Protein AF-A0A518GCM3-F1 (afdb_monomer_lite)

Organism: NCBI:txid2527968

Radius of gyration: 26.64 Å; chains: 1; bounding box: 78×64×63 Å

Foldseek 3Di:
DVVVVVVVVVVVVVVVVVVVVVVVVVVVVVPPDPDPLWDWDDQLADIDTHDLVQLVVLLVPQPQADPVPLLCCCPPVVDPSSLVSQLVSLCRSVVHDDDDDHPDGHDHSVVSSVVVVVSVVSVVVVVVPPPPDPDPDPPPPPPPDDDDDDDDDDDDDDDDDDDDDDDDDD

Secondary structure (DSSP, 8-state):
-HHHHHHHHHHHHHHHHHHHHHHHHHHHHTT-S--SSPEEEE-SSSEEEE-HHHHHHHHHT-TT--TTTHHHHHHHS--HHHHHHHHHHHHHHHT-PBP-STTSS-B-HHHHHHHHHHHHHHHHHHHH------------------------------------------

pLDDT: mean 85.98, std 12.63, range [52.81, 98.62]

Sequence (170 aa):
MLILILLTSIGFLVSILLIVLAVRSLIARGRSHASRGLFRFHDGKKTREIDPIQVLISLEEHPKFRIDLDPRRALQDGDRESLANMADAVRTAFIVPKFSVPGRPGLTTYECVELLAVFMLYVDMQKKSTNPPPTSQPSTESTSTASDASTTPSMLDSGSSVSEALPSTP

Structure (mmCIF, N/CA/C/O backbone):
data_AF-A0A518GCM3-F1
#
_entry.id   AF-A0A518GCM3-F1
#
loop_
_atom_site.group_PDB
_atom_site.id
_atom_site.type_symbol
_atom_site.label_atom_id
_atom_site.label_alt_id
_atom_site.label_comp_id
_atom_site.label_asym_id
_atom_site.label_entity_id
_atom_site.label_seq_id
_atom_site.pdbx_PDB_ins_code
_atom_site.Cartn_x
_atom_site.Cartn_y
_atom_site.Cartn_z
_atom_site.occupancy
_atom_site.B_iso_or_equiv
_atom_site.auth_seq_id
_atom_site.auth_comp_id
_atom_site.auth_asym_id
_atom_site.auth_atom_id
_atom_site.pdbx_PDB_model_num
ATOM 1 N N . MET A 1 1 ? 35.671 27.716 2.286 1.00 83.12 1 MET A N 1
ATOM 2 C CA . MET A 1 1 ? 35.071 26.500 1.688 1.00 83.12 1 MET A CA 1
ATOM 3 C C . MET A 1 1 ? 34.228 25.708 2.692 1.00 83.12 1 MET A C 1
ATOM 5 O O . MET A 1 1 ? 33.076 25.439 2.390 1.00 83.12 1 MET A O 1
ATOM 9 N N . LEU A 1 2 ? 34.738 25.413 3.898 1.00 90.75 2 LEU A N 1
ATOM 10 C CA . LEU A 1 2 ? 34.021 24.633 4.926 1.00 90.75 2 LEU A CA 1
ATOM 11 C C . LEU A 1 2 ? 32.650 25.223 5.331 1.00 90.75 2 LEU A C 1
ATOM 13 O O . LEU A 1 2 ? 31.666 24.498 5.419 1.00 90.75 2 LEU A O 1
ATOM 17 N N . ILE A 1 3 ? 32.568 26.549 5.497 1.00 90.88 3 ILE A N 1
ATOM 18 C CA . ILE A 1 3 ? 31.328 27.256 5.876 1.00 90.88 3 ILE A CA 1
ATOM 19 C C . ILE A 1 3 ? 30.226 27.090 4.811 1.00 90.88 3 ILE A C 1
ATOM 21 O O . ILE A 1 3 ? 29.065 26.900 5.154 1.00 90.88 3 ILE A O 1
ATOM 25 N N . LEU A 1 4 ? 30.580 27.092 3.520 1.00 89.62 4 LEU A N 1
ATOM 26 C CA . LEU A 1 4 ? 29.613 26.938 2.426 1.00 89.62 4 LEU A CA 1
ATOM 27 C C . LEU A 1 4 ? 29.040 25.509 2.363 1.00 89.62 4 LEU A C 1
ATOM 29 O O . LEU A 1 4 ? 27.848 25.323 2.123 1.00 89.62 4 LEU A O 1
ATOM 33 N N . ILE A 1 5 ? 29.873 24.499 2.635 1.00 91.06 5 ILE A N 1
ATOM 34 C CA . ILE A 1 5 ? 29.450 23.089 2.700 1.00 91.06 5 ILE A CA 1
ATOM 35 C C . ILE A 1 5 ? 28.514 22.863 3.898 1.00 91.06 5 ILE A C 1
ATOM 37 O O . ILE A 1 5 ? 27.512 22.163 3.778 1.00 91.06 5 ILE A O 1
ATOM 41 N N . LEU A 1 6 ? 28.791 23.501 5.040 1.00 92.00 6 LEU A N 1
ATOM 42 C CA . LEU A 1 6 ? 27.935 23.408 6.224 1.00 92.00 6 LEU A CA 1
ATOM 43 C C . LEU A 1 6 ? 26.563 24.068 5.999 1.00 92.00 6 LEU A C 1
ATOM 45 O O . LEU A 1 6 ? 25.536 23.515 6.376 1.00 92.00 6 LEU A O 1
ATOM 49 N N . LEU A 1 7 ? 26.525 25.236 5.352 1.00 90.50 7 LEU A N 1
ATOM 50 C CA . LEU A 1 7 ? 25.265 25.935 5.073 1.00 90.50 7 LEU A CA 1
ATOM 51 C C . LEU A 1 7 ? 24.379 25.162 4.087 1.00 90.50 7 LEU A C 1
ATOM 53 O O . LEU A 1 7 ? 23.165 25.078 4.277 1.00 90.50 7 LEU A O 1
ATOM 57 N N . THR A 1 8 ? 24.981 24.564 3.057 1.00 91.06 8 THR A N 1
ATOM 58 C CA . THR A 1 8 ? 24.245 23.754 2.074 1.00 91.06 8 THR A CA 1
ATOM 59 C C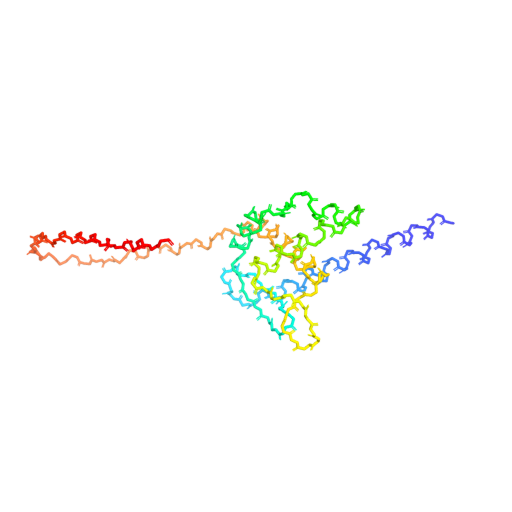 . THR A 1 8 ? 23.708 22.458 2.681 1.00 91.06 8 THR A C 1
ATOM 61 O O . THR A 1 8 ? 22.556 22.105 2.423 1.00 91.06 8 THR A O 1
ATOM 64 N N . SER A 1 9 ? 24.476 21.786 3.546 1.00 91.25 9 SER A N 1
ATOM 65 C CA . SER A 1 9 ? 24.007 20.571 4.224 1.00 91.25 9 SER A CA 1
ATOM 66 C C . SER A 1 9 ? 22.871 20.852 5.212 1.00 91.25 9 SER A C 1
ATOM 68 O O . SER A 1 9 ? 21.880 20.120 5.222 1.00 91.25 9 SER A O 1
ATOM 70 N N . ILE A 1 10 ? 22.949 21.946 5.980 1.00 92.69 10 ILE A N 1
ATOM 71 C CA . ILE A 1 10 ? 21.870 22.370 6.884 1.00 92.69 10 ILE A CA 1
ATOM 72 C C . ILE A 1 10 ? 20.600 22.685 6.088 1.00 92.69 10 ILE A C 1
ATOM 74 O O . ILE A 1 10 ? 19.527 22.197 6.439 1.00 92.69 10 ILE A O 1
ATOM 78 N N . GLY A 1 11 ? 20.709 23.444 4.992 1.00 90.56 11 GLY A N 1
ATOM 79 C CA . GLY A 1 11 ? 19.562 23.765 4.137 1.00 90.56 11 GLY A CA 1
ATOM 80 C C . GLY A 1 11 ? 18.877 22.517 3.569 1.00 90.56 11 GLY A C 1
ATOM 81 O O . GLY A 1 11 ? 17.649 22.424 3.571 1.00 90.56 11 GLY A O 1
ATOM 82 N N . PHE A 1 12 ? 19.663 21.521 3.155 1.00 89.62 12 PHE A N 1
ATOM 83 C CA . PHE A 1 12 ? 19.145 20.244 2.666 1.00 89.62 12 PHE A CA 1
ATOM 84 C C . PHE A 1 12 ? 18.409 19.453 3.758 1.00 89.62 12 PHE A C 1
ATOM 86 O O . PHE A 1 12 ? 17.292 18.988 3.532 1.00 89.62 12 PHE A O 1
ATOM 93 N N . LEU A 1 13 ? 18.982 19.356 4.962 1.00 87.69 13 LEU A N 1
ATOM 94 C CA . LEU A 1 13 ? 18.346 18.672 6.093 1.00 87.69 13 LEU A CA 1
ATOM 95 C C . LEU A 1 13 ? 17.044 19.355 6.527 1.00 87.69 13 LEU A C 1
ATOM 97 O O . LEU A 1 13 ? 16.048 18.674 6.772 1.00 87.69 13 LEU A O 1
ATOM 101 N N . VAL A 1 14 ? 17.026 20.690 6.579 1.00 89.75 14 VAL A N 1
ATOM 102 C CA . VAL A 1 14 ? 15.814 21.462 6.891 1.00 89.75 14 VAL A CA 1
ATOM 103 C C . VAL A 1 14 ? 14.747 21.244 5.819 1.00 89.75 14 VAL A C 1
ATOM 105 O O . VAL A 1 14 ? 13.588 21.025 6.160 1.00 89.75 14 VAL A O 1
ATOM 108 N N . SER A 1 15 ? 15.125 21.230 4.538 1.00 89.75 15 SER A N 1
ATOM 109 C CA . SER A 1 15 ? 14.200 20.944 3.435 1.00 89.75 15 SER A CA 1
ATOM 110 C C . SER A 1 15 ? 13.574 19.551 3.559 1.00 89.75 15 SER A C 1
ATOM 112 O O . SER A 1 15 ? 12.350 19.423 3.534 1.00 89.75 15 SER A O 1
ATOM 114 N N . ILE A 1 16 ? 14.385 18.514 3.803 1.00 86.62 16 ILE A N 1
ATOM 115 C CA . ILE A 1 16 ? 13.886 17.149 4.039 1.00 86.62 16 ILE A CA 1
ATOM 116 C C . ILE A 1 16 ? 12.930 17.121 5.234 1.00 86.62 16 ILE A C 1
ATOM 118 O O . ILE A 1 16 ? 11.850 16.536 5.146 1.00 86.62 16 ILE A O 1
ATOM 122 N N . LEU A 1 17 ? 13.295 17.769 6.343 1.00 85.69 17 LEU A N 1
ATOM 123 C CA . LEU A 1 17 ? 12.459 17.810 7.538 1.00 85.69 17 LEU A CA 1
ATOM 124 C C . LEU A 1 17 ? 11.107 18.478 7.253 1.00 85.69 17 LEU A C 1
ATOM 126 O O . LEU A 1 17 ? 10.070 17.947 7.649 1.00 85.69 17 LEU A O 1
ATOM 130 N N . LEU A 1 18 ? 11.099 19.603 6.534 1.00 87.38 18 LEU A N 1
ATOM 131 C CA . LEU A 1 18 ? 9.873 20.301 6.150 1.00 87.38 18 LEU A CA 1
ATOM 132 C C . LEU A 1 18 ? 8.998 19.456 5.222 1.00 87.38 18 LEU A C 1
ATOM 134 O O . LEU A 1 18 ? 7.787 19.421 5.423 1.00 87.38 18 LEU A O 1
ATOM 138 N N . ILE A 1 19 ? 9.587 18.726 4.270 1.00 86.88 19 ILE A N 1
ATOM 139 C CA . ILE A 1 19 ? 8.853 17.794 3.403 1.00 86.88 19 ILE A CA 1
ATOM 140 C C . ILE A 1 19 ? 8.202 16.690 4.246 1.00 86.88 19 ILE A C 1
ATOM 142 O O . ILE A 1 19 ? 7.005 16.442 4.118 1.00 86.88 19 ILE A O 1
ATOM 146 N N . VAL A 1 20 ? 8.945 16.075 5.173 1.00 83.31 20 VAL A N 1
ATOM 147 C CA . VAL A 1 20 ? 8.411 15.034 6.069 1.00 83.31 20 VAL A CA 1
ATOM 148 C C . VAL A 1 20 ? 7.284 15.579 6.951 1.00 83.31 20 VAL A C 1
ATOM 150 O O . VAL A 1 20 ? 6.261 14.915 7.130 1.00 83.31 20 VAL A O 1
ATOM 153 N N . LEU A 1 21 ? 7.436 16.791 7.492 1.00 78.88 21 LEU A N 1
ATOM 154 C CA . LEU A 1 21 ? 6.405 17.443 8.301 1.00 78.88 21 LEU A CA 1
ATOM 155 C C . LEU A 1 21 ? 5.174 17.823 7.474 1.00 78.88 21 LEU A C 1
ATOM 157 O O . LEU A 1 21 ? 4.056 17.645 7.952 1.00 78.88 21 LEU A O 1
ATOM 161 N N . ALA A 1 22 ? 5.353 18.293 6.239 1.00 79.44 22 ALA A N 1
ATOM 162 C CA . ALA A 1 22 ? 4.259 18.609 5.331 1.00 79.44 22 ALA A CA 1
ATOM 163 C C . ALA A 1 22 ? 3.463 17.350 4.973 1.00 79.44 22 ALA A C 1
ATOM 165 O O . ALA A 1 22 ? 2.241 17.357 5.101 1.00 79.44 22 ALA A O 1
ATOM 166 N N . VAL A 1 23 ? 4.143 16.248 4.640 1.00 79.94 23 VAL A N 1
ATOM 167 C CA . VAL A 1 23 ? 3.509 14.945 4.385 1.00 79.94 23 VAL A CA 1
ATOM 168 C C . VAL A 1 23 ? 2.753 14.465 5.627 1.00 79.94 23 VAL A C 1
ATOM 170 O O . VAL A 1 23 ? 1.579 14.111 5.535 1.00 79.94 23 VAL A O 1
ATOM 173 N N . ARG A 1 24 ? 3.365 14.538 6.817 1.00 77.25 24 ARG A N 1
ATOM 174 C CA . ARG A 1 24 ? 2.697 14.186 8.083 1.00 77.25 24 ARG A CA 1
ATOM 175 C C . ARG A 1 24 ? 1.479 15.057 8.376 1.00 77.25 24 ARG A C 1
ATOM 177 O O . ARG A 1 24 ? 0.456 14.532 8.802 1.00 77.25 24 ARG A O 1
ATOM 184 N N . SER A 1 25 ? 1.576 16.364 8.149 1.00 74.31 25 SER A N 1
ATOM 185 C CA . SER A 1 25 ? 0.481 17.317 8.345 1.00 74.31 25 SER A CA 1
ATOM 186 C C . SER A 1 25 ? -0.667 17.061 7.371 1.00 74.31 25 SER A C 1
ATOM 188 O O . SER A 1 25 ? -1.829 17.078 7.775 1.00 74.31 25 SER A O 1
ATOM 190 N N . LEU A 1 26 ? -0.359 16.742 6.110 1.00 74.88 26 LEU A N 1
ATOM 191 C CA . LEU A 1 26 ? -1.359 16.397 5.101 1.00 74.88 26 LEU A CA 1
ATOM 192 C C . LEU A 1 26 ? -2.107 15.112 5.482 1.00 74.88 26 LEU A C 1
ATOM 194 O O . LEU A 1 26 ? -3.335 15.075 5.444 1.00 74.88 26 LEU A O 1
ATOM 198 N N . ILE A 1 27 ? -1.370 14.092 5.936 1.00 69.19 27 ILE A N 1
ATOM 199 C CA . ILE A 1 27 ? -1.944 12.833 6.425 1.00 69.19 27 ILE A CA 1
ATOM 200 C C . ILE A 1 27 ? -2.793 13.074 7.685 1.00 69.19 27 ILE A C 1
ATOM 202 O O . ILE A 1 27 ? -3.896 12.540 7.804 1.00 69.19 27 ILE A O 1
ATOM 206 N N . ALA A 1 28 ? -2.314 13.897 8.623 1.00 66.44 28 ALA A N 1
ATOM 207 C CA . ALA A 1 28 ? -3.030 14.209 9.858 1.00 66.44 28 ALA A CA 1
ATOM 208 C C . ALA A 1 28 ? -4.312 15.017 9.605 1.00 66.44 28 ALA A C 1
ATOM 210 O O . ALA A 1 28 ? -5.336 14.745 10.229 1.00 66.44 28 ALA A O 1
ATOM 211 N N . ARG A 1 29 ? -4.296 15.964 8.657 1.00 64.19 29 ARG A N 1
ATOM 212 C CA . ARG A 1 29 ? -5.477 16.757 8.273 1.00 64.19 29 ARG A CA 1
ATOM 213 C C . ARG A 1 29 ? -6.601 15.911 7.673 1.00 64.19 29 ARG A C 1
ATOM 215 O O . ARG A 1 29 ? -7.759 16.292 7.796 1.00 64.19 29 ARG A O 1
ATOM 222 N N . GLY A 1 30 ? -6.293 14.745 7.106 1.00 59.91 30 GLY A N 1
ATOM 223 C CA . GLY A 1 30 ? -7.299 13.792 6.628 1.00 59.91 30 GLY A CA 1
ATOM 224 C C . GLY A 1 30 ? -8.069 13.045 7.730 1.00 59.91 30 GLY A C 1
ATOM 225 O O . GLY A 1 30 ? -9.038 12.355 7.417 1.00 59.91 30 GLY A O 1
ATOM 226 N N . ARG A 1 31 ? -7.670 13.166 9.009 1.00 60.44 31 ARG A N 1
ATOM 227 C CA . ARG A 1 31 ? -8.252 12.416 10.143 1.00 60.44 31 ARG A CA 1
ATOM 228 C C . ARG A 1 31 ? -9.467 13.082 10.809 1.00 60.44 31 ARG A C 1
ATOM 230 O O . ARG A 1 31 ? -9.943 12.571 11.816 1.00 60.44 31 ARG A O 1
ATOM 237 N N . SER A 1 32 ? -9.994 14.193 10.285 1.00 52.81 32 SER A N 1
ATOM 238 C CA . SER A 1 32 ? -11.059 14.967 10.958 1.00 52.81 32 SER A CA 1
ATOM 239 C C . SER A 1 32 ? -12.477 14.381 10.875 1.00 52.81 32 SER A C 1
ATOM 241 O O . SER A 1 32 ? -13.414 14.991 11.380 1.00 52.81 32 SER A O 1
ATOM 243 N N . HIS A 1 33 ? -12.659 13.187 10.312 1.00 53.91 33 HIS A N 1
ATOM 244 C CA . HIS A 1 33 ? -13.896 12.427 10.475 1.00 53.91 33 HIS A CA 1
ATOM 245 C C . HIS A 1 33 ? -13.603 11.189 11.313 1.00 53.91 33 HIS A C 1
ATOM 247 O O . HIS A 1 33 ? -12.661 10.462 10.997 1.00 53.91 33 HIS A O 1
ATOM 253 N N . ALA A 1 34 ? -14.422 10.962 12.346 1.00 58.25 34 ALA A N 1
ATOM 254 C CA . ALA A 1 34 ? -14.455 9.802 13.241 1.00 58.25 34 ALA A CA 1
ATOM 255 C C . ALA A 1 34 ? -14.699 8.477 12.482 1.00 58.25 34 ALA A C 1
ATOM 257 O O . ALA A 1 34 ? -15.700 7.789 12.661 1.00 58.25 34 ALA A O 1
ATOM 258 N N . SER A 1 35 ? -13.801 8.157 11.559 1.00 62.09 35 SER A N 1
ATOM 259 C CA . SER A 1 35 ? -13.784 6.936 10.774 1.00 62.09 35 SER A CA 1
ATOM 260 C C . SER A 1 35 ? -13.212 5.827 11.646 1.00 62.09 35 SER A C 1
ATOM 262 O O . SER A 1 35 ? -12.315 6.052 12.458 1.00 62.09 35 SER A O 1
ATOM 264 N N . ARG A 1 36 ? -13.776 4.627 11.503 1.00 80.12 36 ARG A N 1
ATOM 265 C CA . ARG A 1 36 ? -13.548 3.431 12.329 1.00 80.12 36 ARG A CA 1
ATOM 266 C C . ARG A 1 36 ? -12.148 2.814 12.149 1.00 80.12 36 ARG A C 1
ATOM 268 O O . ARG A 1 36 ? -12.024 1.607 12.021 1.00 80.12 36 ARG A O 1
ATOM 275 N N . GLY A 1 37 ? -11.100 3.634 12.060 1.00 86.31 37 GLY A N 1
ATOM 276 C CA . GLY A 1 37 ? -9.752 3.179 11.717 1.00 86.31 37 GLY A CA 1
ATOM 277 C C . GLY A 1 37 ? -9.637 2.659 10.282 1.00 86.31 37 GLY A C 1
ATOM 278 O O . GLY A 1 37 ? -8.743 1.876 9.993 1.00 86.31 37 GLY A O 1
ATOM 279 N N . LEU A 1 38 ? -10.525 3.077 9.375 1.00 92.12 38 LEU A N 1
ATOM 280 C CA . LEU A 1 38 ? -10.468 2.658 7.975 1.00 92.12 38 LEU A CA 1
ATOM 281 C C . LEU A 1 38 ? -9.327 3.370 7.241 1.00 92.12 38 LEU A C 1
ATOM 283 O O . LEU A 1 38 ? -9.044 4.550 7.479 1.00 92.12 38 LEU A O 1
ATOM 287 N N . PHE A 1 39 ? -8.673 2.654 6.333 1.00 93.81 39 PHE A N 1
ATOM 288 C CA . PHE A 1 39 ? -7.654 3.216 5.461 1.00 93.81 39 PHE A CA 1
ATOM 289 C C . PHE A 1 39 ? -8.307 3.828 4.221 1.00 93.81 39 PHE A C 1
ATOM 291 O O . PHE A 1 39 ? -9.078 3.167 3.527 1.00 93.81 39 PHE A O 1
ATOM 298 N N . ARG A 1 40 ? -7.998 5.097 3.939 1.00 93.69 40 ARG A N 1
ATOM 299 C CA . ARG A 1 40 ? -8.527 5.848 2.794 1.00 93.69 40 ARG A CA 1
ATOM 300 C C . ARG A 1 40 ? -7.510 5.895 1.664 1.00 93.69 40 ARG A C 1
ATOM 302 O O . ARG A 1 40 ? -6.356 6.237 1.902 1.00 93.69 40 ARG A O 1
ATOM 309 N N . PHE A 1 41 ? -7.953 5.640 0.439 1.00 94.81 41 PHE A N 1
ATOM 310 C CA . PHE A 1 41 ? -7.111 5.713 -0.756 1.00 94.81 41 PHE A CA 1
ATOM 311 C C . PHE A 1 41 ? -7.914 6.141 -1.987 1.00 94.81 41 PHE A C 1
ATOM 313 O O . PHE A 1 41 ? -9.142 6.088 -1.974 1.00 94.81 41 PHE A O 1
ATOM 320 N N . HIS A 1 42 ? -7.238 6.571 -3.051 1.00 95.19 42 HIS A N 1
ATOM 321 C CA . HIS A 1 42 ? -7.869 6.929 -4.323 1.00 95.19 42 HIS A CA 1
ATOM 322 C C . HIS A 1 42 ? -7.674 5.796 -5.339 1.00 95.19 42 HIS A C 1
ATOM 324 O O . HIS A 1 42 ? -6.549 5.368 -5.569 1.00 95.19 42 HIS A O 1
ATOM 330 N N . ASP A 1 43 ? -8.749 5.306 -5.960 1.00 94.88 43 ASP A N 1
ATOM 331 C CA . ASP A 1 43 ? -8.709 4.164 -6.899 1.00 94.88 43 ASP A CA 1
ATOM 332 C C . ASP A 1 43 ? -8.484 4.564 -8.374 1.00 94.88 43 ASP A C 1
ATOM 334 O O . ASP A 1 43 ? -8.728 3.779 -9.295 1.00 94.88 43 ASP A O 1
ATOM 338 N N . GLY A 1 44 ? -8.077 5.816 -8.596 1.00 91.62 44 GLY A N 1
ATOM 339 C CA . GLY A 1 44 ? -7.971 6.456 -9.910 1.00 91.62 44 GLY A CA 1
ATOM 340 C C . GLY A 1 44 ? -9.236 7.211 -10.338 1.00 91.62 44 GLY A C 1
ATOM 341 O O . GLY A 1 44 ? -9.164 8.063 -11.219 1.00 91.62 44 GLY A O 1
ATOM 342 N N . LYS A 1 45 ? -10.386 6.978 -9.687 1.00 93.12 45 LYS A N 1
ATOM 343 C CA . LYS A 1 45 ? -11.651 7.674 -9.983 1.00 93.12 45 LYS A CA 1
ATOM 344 C C . LYS A 1 45 ? -12.285 8.343 -8.765 1.00 93.12 45 LYS A C 1
ATOM 346 O O . LYS A 1 45 ? -12.879 9.411 -8.902 1.00 93.12 45 LYS A O 1
ATOM 351 N N . LYS A 1 46 ? -12.240 7.696 -7.603 1.00 94.12 46 LYS A N 1
ATOM 352 C CA . LYS A 1 46 ? -12.830 8.194 -6.358 1.00 94.12 46 LYS A CA 1
ATOM 353 C C . LYS A 1 46 ? -12.022 7.750 -5.146 1.00 94.12 46 LYS A C 1
ATOM 355 O O . LYS A 1 46 ? -11.267 6.780 -5.185 1.00 94.12 46 LYS A O 1
ATOM 360 N N . THR A 1 47 ? -12.257 8.426 -4.029 1.00 94.19 47 THR A N 1
ATOM 361 C CA . THR A 1 47 ? -11.766 7.978 -2.726 1.00 94.19 47 THR A CA 1
ATOM 362 C C . THR A 1 47 ? -12.579 6.775 -2.242 1.00 94.19 47 THR A C 1
ATOM 364 O O . THR A 1 47 ? -13.811 6.782 -2.290 1.00 94.19 47 THR A O 1
ATOM 367 N N . ARG A 1 48 ? -11.885 5.741 -1.773 1.00 94.75 48 ARG A N 1
ATOM 368 C CA . ARG A 1 48 ? -12.430 4.534 -1.150 1.00 94.75 48 ARG A CA 1
ATOM 369 C C . ARG A 1 48 ? -11.867 4.378 0.256 1.00 94.75 48 ARG A C 1
ATOM 371 O O . ARG A 1 48 ? -10.822 4.938 0.582 1.00 94.75 48 ARG A O 1
ATOM 378 N N . GLU A 1 49 ? -12.574 3.606 1.069 1.00 95.44 49 GLU A N 1
ATOM 379 C CA . GLU A 1 49 ? -12.141 3.205 2.404 1.00 95.44 49 GLU A CA 1
ATOM 380 C C . GLU A 1 49 ? -12.097 1.678 2.469 1.00 95.44 49 GLU A C 1
ATOM 382 O O . GLU A 1 49 ? -12.937 1.017 1.853 1.00 95.44 49 GLU A O 1
ATOM 387 N N . ILE A 1 50 ? -11.123 1.122 3.184 1.00 96.31 50 ILE A N 1
ATOM 388 C CA . ILE A 1 50 ? -10.969 -0.323 3.370 1.00 96.31 50 ILE A CA 1
ATOM 389 C C . ILE A 1 50 ? -10.466 -0.632 4.780 1.00 96.31 50 ILE A C 1
ATOM 391 O O . ILE A 1 50 ? -9.798 0.199 5.403 1.00 96.31 50 ILE A O 1
ATOM 395 N N . ASP A 1 51 ? -10.807 -1.814 5.290 1.00 96.06 51 ASP A N 1
ATOM 396 C CA . ASP A 1 51 ? -10.264 -2.314 6.549 1.00 96.06 51 ASP A CA 1
ATOM 397 C C . ASP A 1 51 ? -8.769 -2.648 6.369 1.00 96.06 51 ASP A C 1
ATOM 399 O O . ASP A 1 51 ? -8.431 -3.518 5.558 1.00 96.06 51 ASP A O 1
ATOM 403 N N . PRO A 1 52 ? -7.855 -1.977 7.094 1.00 96.00 52 PRO A N 1
ATOM 404 C CA . PRO A 1 52 ? -6.427 -2.242 6.972 1.00 96.00 52 PRO A CA 1
ATOM 405 C C . PRO A 1 52 ? -6.035 -3.668 7.385 1.00 96.00 52 PRO A C 1
ATOM 407 O O . PRO A 1 52 ? -5.064 -4.199 6.853 1.00 96.00 52 PRO A O 1
ATOM 410 N N . ILE A 1 53 ? -6.768 -4.313 8.296 1.00 95.88 53 ILE A N 1
ATOM 411 C CA . ILE A 1 53 ? -6.458 -5.685 8.716 1.00 95.88 53 ILE A CA 1
ATOM 412 C C . ILE A 1 53 ? -6.758 -6.665 7.583 1.00 95.88 53 ILE A C 1
ATOM 414 O O . ILE A 1 53 ? -5.933 -7.525 7.283 1.00 95.88 53 ILE A O 1
ATOM 418 N N . GLN A 1 54 ? -7.887 -6.487 6.893 1.00 97.88 54 GLN A N 1
ATOM 419 C CA . GLN A 1 54 ? -8.236 -7.309 5.734 1.00 97.88 54 GLN A CA 1
ATOM 420 C C . GLN A 1 54 ? -7.202 -7.171 4.608 1.00 97.88 54 GLN A C 1
ATOM 422 O O . GLN A 1 54 ? -6.838 -8.163 3.979 1.00 97.88 54 GLN A O 1
ATOM 427 N N . VAL A 1 55 ? -6.700 -5.954 4.374 1.00 98.19 55 VAL A N 1
ATOM 428 C CA . VAL A 1 55 ? -5.641 -5.712 3.384 1.00 98.19 55 VAL A CA 1
ATOM 429 C C . VAL A 1 55 ? -4.350 -6.432 3.768 1.00 98.19 55 VAL A C 1
ATOM 431 O O . VAL A 1 55 ? -3.748 -7.065 2.908 1.00 98.19 55 VAL A O 1
ATOM 434 N N . LEU A 1 56 ? -3.928 -6.363 5.037 1.00 97.44 56 LEU A N 1
ATOM 435 C CA . LEU A 1 56 ? -2.724 -7.061 5.505 1.00 97.44 56 LEU A CA 1
ATOM 436 C C . LEU A 1 56 ? -2.828 -8.572 5.292 1.00 97.44 56 LEU A C 1
ATOM 438 O O . LEU A 1 56 ? -1.936 -9.149 4.678 1.00 97.44 56 LEU A O 1
ATOM 442 N N . ILE A 1 57 ? -3.941 -9.177 5.715 1.00 98.25 57 ILE A N 1
ATOM 443 C CA . ILE A 1 57 ? -4.201 -10.610 5.517 1.00 98.25 57 ILE A CA 1
ATOM 444 C C . ILE A 1 57 ? -4.140 -10.952 4.023 1.00 98.25 57 ILE A C 1
ATOM 446 O O . ILE A 1 57 ? -3.411 -11.852 3.620 1.00 98.25 57 ILE A O 1
ATOM 450 N N . SER A 1 58 ? -4.823 -10.176 3.174 1.00 98.38 58 SER A N 1
ATOM 451 C CA . SER A 1 58 ? -4.831 -10.428 1.730 1.00 98.38 58 SER A CA 1
ATOM 452 C C . SER A 1 58 ? -3.455 -10.272 1.071 1.00 98.38 58 SER A C 1
ATOM 454 O O . SER A 1 58 ? -3.204 -10.925 0.059 1.00 98.38 58 SER A O 1
ATOM 456 N N . LEU A 1 59 ? -2.584 -9.399 1.587 1.00 98.31 59 LEU A N 1
ATOM 457 C CA . LEU A 1 59 ? -1.211 -9.255 1.097 1.00 98.31 59 LEU A CA 1
ATOM 458 C C . LEU A 1 59 ? -0.332 -10.434 1.532 1.00 98.31 59 LEU A C 1
ATOM 460 O O . LEU A 1 59 ? 0.485 -10.891 0.737 1.00 98.31 59 LEU A O 1
ATOM 464 N N . GLU A 1 60 ? -0.498 -10.924 2.762 1.00 97.88 60 GLU A N 1
ATOM 465 C CA . GLU A 1 60 ? 0.233 -12.082 3.294 1.00 97.88 60 GLU A CA 1
ATOM 466 C C . GLU A 1 60 ? -0.176 -13.398 2.617 1.00 97.88 60 GLU A C 1
ATOM 468 O O . GLU A 1 60 ? 0.670 -14.257 2.376 1.00 97.88 60 GLU A O 1
ATOM 473 N N . GLU A 1 61 ? -1.454 -13.542 2.260 1.00 98.31 61 GLU A N 1
ATOM 474 C CA . GLU A 1 61 ? -1.994 -14.724 1.575 1.00 98.31 61 GLU A CA 1
ATOM 475 C C . GLU A 1 61 ? -1.704 -14.747 0.063 1.00 98.31 61 GLU A C 1
ATOM 477 O O . GLU A 1 61 ? -1.973 -15.745 -0.612 1.00 98.31 61 GLU A O 1
ATOM 482 N N . HIS A 1 62 ? -1.160 -13.667 -0.509 1.00 98.56 62 HIS A N 1
ATOM 483 C CA . HIS A 1 62 ? -0.947 -13.584 -1.950 1.00 98.56 62 HIS A CA 1
ATOM 484 C C . HIS A 1 62 ? 0.150 -14.568 -2.417 1.00 98.56 62 HIS A C 1
ATOM 486 O O . HIS A 1 62 ? 1.305 -14.458 -2.005 1.00 98.56 62 HIS A O 1
ATOM 492 N N . PRO A 1 63 ? -0.137 -15.488 -3.360 1.00 98.25 63 PRO A N 1
ATOM 493 C CA . PRO A 1 63 ? 0.702 -16.669 -3.607 1.00 98.25 63 PRO A CA 1
ATOM 494 C C . PRO A 1 63 ? 2.095 -16.355 -4.168 1.00 98.25 63 PRO A C 1
ATOM 496 O O . PRO A 1 63 ? 3.012 -17.165 -4.051 1.00 98.25 63 PRO A O 1
ATOM 499 N N . LYS A 1 64 ? 2.248 -15.200 -4.822 1.00 98.38 64 LYS A N 1
ATOM 500 C CA . LYS A 1 64 ? 3.491 -14.785 -5.491 1.00 98.38 64 LYS A CA 1
ATOM 501 C C . LYS A 1 64 ? 4.169 -13.587 -4.844 1.00 98.38 64 LYS A C 1
ATOM 503 O O . LYS A 1 64 ? 5.222 -13.182 -5.320 1.00 98.38 64 LYS A O 1
ATOM 508 N N . PHE A 1 65 ? 3.540 -12.985 -3.837 1.00 98.44 65 PHE A N 1
ATOM 509 C CA . PHE A 1 65 ? 4.033 -11.749 -3.250 1.00 98.44 65 PHE A CA 1
ATOM 510 C C . PHE A 1 65 ? 4.546 -11.994 -1.839 1.00 98.44 65 PHE A C 1
ATOM 512 O O . PHE A 1 65 ? 3.917 -12.670 -1.032 1.00 98.44 65 PHE A O 1
ATOM 519 N N . ARG A 1 66 ? 5.716 -11.440 -1.555 1.00 98.19 66 ARG A N 1
ATOM 520 C CA . ARG A 1 66 ? 6.423 -11.549 -0.287 1.00 98.19 66 ARG A CA 1
ATOM 521 C C . ARG A 1 66 ? 6.715 -10.151 0.223 1.00 98.19 66 ARG A C 1
ATOM 523 O O . ARG A 1 66 ? 7.632 -9.487 -0.261 1.00 98.19 66 ARG A O 1
ATOM 530 N N . ILE A 1 67 ? 5.938 -9.715 1.214 1.00 96.69 67 ILE A N 1
ATOM 531 C CA . ILE A 1 67 ? 5.996 -8.355 1.774 1.00 96.69 67 ILE A CA 1
ATOM 532 C C . ILE A 1 67 ? 7.389 -7.979 2.310 1.00 96.69 67 ILE A C 1
ATOM 534 O O . ILE A 1 67 ? 7.767 -6.811 2.308 1.00 96.69 67 ILE A O 1
ATOM 538 N N . ASP A 1 68 ? 8.165 -8.978 2.731 1.00 95.75 68 ASP A N 1
ATOM 539 C CA . ASP A 1 68 ? 9.518 -8.873 3.269 1.00 95.75 68 ASP A CA 1
ATOM 540 C C . ASP A 1 68 ? 10.614 -8.772 2.192 1.00 95.75 68 ASP A C 1
ATOM 542 O O . ASP A 1 68 ? 11.670 -8.184 2.441 1.00 95.75 68 ASP A O 1
ATOM 546 N N . LEU A 1 69 ? 10.384 -9.325 0.997 1.00 97.38 69 LEU A N 1
ATOM 547 C CA . LEU A 1 69 ? 11.409 -9.481 -0.043 1.00 97.38 69 LEU A CA 1
ATOM 548 C C . LEU A 1 69 ? 11.152 -8.617 -1.278 1.00 97.38 69 LEU A C 1
ATOM 550 O O . LEU A 1 69 ? 12.066 -7.939 -1.755 1.00 97.38 69 LEU A O 1
ATOM 554 N N . ASP A 1 70 ? 9.927 -8.628 -1.795 1.00 97.06 70 ASP A N 1
ATOM 555 C CA . ASP A 1 70 ? 9.621 -8.060 -3.108 1.00 97.06 70 ASP A CA 1
ATOM 556 C C . ASP A 1 70 ? 9.748 -6.535 -3.152 1.00 97.06 70 ASP A C 1
ATOM 558 O O . ASP A 1 70 ? 10.340 -6.038 -4.113 1.00 97.06 70 ASP A O 1
ATOM 562 N N . PRO A 1 71 ? 9.313 -5.757 -2.134 1.00 95.94 71 PRO A N 1
ATOM 563 C CA . PRO A 1 71 ? 9.533 -4.311 -2.144 1.00 95.94 71 PRO A CA 1
ATOM 564 C C . PRO A 1 71 ? 11.018 -3.947 -2.229 1.00 95.94 71 PRO A C 1
ATOM 566 O O . PRO A 1 71 ? 11.395 -3.012 -2.935 1.00 95.94 71 PRO A O 1
ATOM 569 N N . ARG A 1 72 ? 11.883 -4.711 -1.549 1.00 94.94 72 ARG A N 1
ATOM 570 C CA . ARG A 1 72 ? 13.331 -4.498 -1.585 1.00 94.94 72 ARG A CA 1
ATOM 571 C C . ARG A 1 72 ? 13.897 -4.812 -2.970 1.00 94.94 72 ARG A C 1
ATOM 573 O O . ARG A 1 72 ? 14.575 -3.959 -3.533 1.00 94.94 72 ARG A O 1
ATOM 580 N N . ARG A 1 73 ? 13.595 -5.989 -3.524 1.00 96.88 73 ARG A N 1
ATOM 581 C CA . ARG A 1 73 ? 14.071 -6.415 -4.853 1.00 96.88 73 ARG A CA 1
ATOM 582 C C . ARG A 1 73 ? 13.592 -5.487 -5.966 1.00 96.88 73 ARG A C 1
ATOM 584 O O . ARG A 1 73 ? 14.372 -5.087 -6.825 1.00 96.88 73 ARG A O 1
ATOM 591 N N . ALA A 1 74 ? 12.324 -5.088 -5.923 1.00 95.00 74 ALA A N 1
ATOM 592 C CA . ALA A 1 74 ? 11.745 -4.196 -6.919 1.00 95.00 74 ALA A CA 1
ATOM 593 C C . ALA A 1 74 ? 12.404 -2.807 -6.906 1.00 95.00 74 ALA A C 1
ATOM 595 O O . ALA A 1 74 ? 12.707 -2.263 -7.966 1.00 95.00 74 ALA A O 1
ATOM 596 N N . LEU A 1 75 ? 12.627 -2.225 -5.720 1.00 92.12 75 LEU A N 1
ATOM 597 C CA . LEU A 1 75 ? 13.104 -0.843 -5.591 1.00 92.12 75 LEU A CA 1
ATOM 598 C C . LEU A 1 75 ? 14.631 -0.706 -5.610 1.00 92.12 75 LEU A C 1
ATOM 600 O O . LEU A 1 75 ? 15.133 0.290 -6.124 1.00 92.12 75 LEU A O 1
ATOM 604 N N . GLN A 1 76 ? 15.365 -1.662 -5.034 1.00 93.94 76 GLN A N 1
ATOM 605 C CA . GLN A 1 76 ? 16.831 -1.608 -4.952 1.00 93.94 76 GLN A CA 1
ATOM 606 C C . GLN A 1 76 ? 17.490 -2.287 -6.150 1.00 93.94 76 GLN A C 1
ATOM 608 O O . GLN A 1 76 ? 18.395 -1.714 -6.750 1.00 93.94 76 GLN A O 1
ATOM 613 N N . ASP A 1 77 ? 17.010 -3.476 -6.514 1.00 95.31 77 ASP A N 1
ATOM 614 C CA . ASP A 1 77 ? 17.633 -4.302 -7.553 1.00 95.31 77 ASP A CA 1
ATOM 615 C C . ASP A 1 77 ? 16.989 -4.077 -8.933 1.00 95.31 77 ASP A C 1
ATOM 617 O O . ASP A 1 77 ? 17.489 -4.558 -9.950 1.00 95.31 77 ASP A O 1
ATOM 621 N N . GLY A 1 78 ? 15.879 -3.329 -8.989 1.00 94.44 78 GLY A N 1
ATOM 622 C CA . GLY A 1 78 ? 15.137 -3.069 -10.222 1.00 94.44 78 GLY A CA 1
ATOM 623 C C . GLY A 1 78 ? 14.446 -4.312 -10.788 1.00 94.44 78 GLY A C 1
ATOM 624 O O . GLY A 1 78 ? 14.175 -4.367 -11.992 1.00 94.44 78 GLY A O 1
ATOM 625 N N . ASP A 1 79 ? 14.176 -5.315 -9.946 1.00 97.75 79 ASP A N 1
ATOM 626 C CA . ASP A 1 79 ? 13.560 -6.566 -10.374 1.00 97.75 79 ASP A CA 1
ATOM 627 C C . ASP A 1 79 ? 12.111 -6.344 -10.836 1.00 97.75 79 ASP A C 1
ATOM 629 O O . ASP A 1 79 ? 11.202 -6.027 -10.060 1.00 97.75 79 ASP A O 1
ATOM 633 N N . ARG A 1 80 ? 11.899 -6.539 -12.140 1.00 97.56 80 ARG A N 1
ATOM 634 C CA . ARG A 1 80 ? 10.605 -6.346 -12.799 1.00 97.56 80 ARG A CA 1
ATOM 635 C C . ARG A 1 80 ? 9.580 -7.398 -12.397 1.00 97.56 80 ARG A C 1
ATOM 637 O O . ARG A 1 80 ? 8.390 -7.089 -12.428 1.00 97.56 80 ARG A O 1
ATOM 644 N N . GLU A 1 81 ? 10.010 -8.607 -12.046 1.00 98.12 81 GLU A N 1
ATOM 645 C CA . GLU A 1 81 ? 9.097 -9.663 -11.609 1.00 98.12 81 GLU A CA 1
ATOM 646 C C . GLU A 1 81 ? 8.544 -9.336 -10.222 1.00 98.12 81 GLU A C 1
ATOM 648 O O . GLU A 1 81 ? 7.326 -9.273 -10.052 1.00 98.12 81 GLU A O 1
ATOM 653 N N . SER A 1 82 ? 9.419 -8.984 -9.274 1.00 97.75 82 SER A N 1
ATOM 654 C CA . SER A 1 82 ? 9.015 -8.479 -7.955 1.00 97.75 82 SER A CA 1
ATOM 655 C C . SER A 1 82 ? 8.087 -7.261 -8.065 1.00 97.75 82 SER A C 1
ATOM 657 O O . SER A 1 82 ? 7.077 -7.175 -7.365 1.00 97.75 82 SER A O 1
ATOM 659 N N . LEU A 1 83 ? 8.366 -6.334 -8.992 1.00 98.00 83 LEU A N 1
ATOM 660 C CA . LEU A 1 83 ? 7.505 -5.174 -9.245 1.00 98.00 83 LEU A CA 1
ATOM 661 C C . LEU A 1 83 ? 6.110 -5.578 -9.757 1.00 98.00 83 LEU A C 1
ATOM 663 O O . LEU A 1 83 ? 5.102 -4.996 -9.346 1.00 98.00 83 LEU A O 1
ATOM 667 N N . ALA A 1 84 ? 6.039 -6.568 -10.651 1.00 97.94 84 ALA A N 1
ATOM 668 C CA . ALA A 1 84 ? 4.780 -7.087 -11.172 1.00 97.94 84 ALA A CA 1
ATOM 669 C C . ALA A 1 84 ? 3.972 -7.815 -10.086 1.00 97.94 84 ALA A C 1
ATOM 671 O O . ALA A 1 84 ? 2.781 -7.534 -9.948 1.00 97.94 84 ALA A O 1
ATOM 672 N N . ASN A 1 85 ? 4.622 -8.671 -9.290 1.00 98.31 85 ASN A N 1
ATOM 673 C CA . ASN A 1 85 ? 4.008 -9.394 -8.171 1.00 98.31 85 ASN A CA 1
ATOM 674 C C . ASN A 1 85 ? 3.455 -8.426 -7.119 1.00 98.31 85 ASN A C 1
ATOM 676 O O . ASN A 1 85 ? 2.325 -8.586 -6.663 1.00 98.31 85 ASN A O 1
ATOM 680 N N . MET A 1 86 ? 4.210 -7.374 -6.796 1.00 98.19 86 MET A N 1
ATOM 681 C CA . MET A 1 86 ? 3.779 -6.328 -5.871 1.00 98.19 86 MET A CA 1
ATOM 682 C C . MET A 1 86 ? 2.539 -5.586 -6.382 1.00 98.19 86 MET A C 1
ATOM 684 O O . MET A 1 86 ? 1.574 -5.403 -5.642 1.00 98.19 86 MET A O 1
ATOM 688 N N . ALA A 1 87 ? 2.516 -5.186 -7.656 1.00 98.25 87 ALA A N 1
ATOM 689 C CA . ALA A 1 87 ? 1.351 -4.506 -8.217 1.00 98.25 87 ALA A CA 1
ATOM 690 C C . ALA A 1 87 ? 0.115 -5.416 -8.314 1.00 98.25 87 ALA A C 1
ATOM 692 O O . ALA A 1 87 ? -1.007 -4.934 -8.170 1.00 98.25 87 ALA A O 1
ATOM 693 N N . ASP A 1 88 ? 0.301 -6.709 -8.571 1.00 98.56 88 ASP A N 1
ATOM 694 C CA . ASP A 1 88 ? -0.782 -7.696 -8.589 1.00 98.56 88 ASP A CA 1
ATOM 695 C C . ASP A 1 88 ? -1.385 -7.913 -7.192 1.00 98.56 88 ASP A C 1
ATOM 697 O O . ASP A 1 88 ? -2.603 -7.813 -7.015 1.00 98.56 88 ASP A O 1
ATOM 701 N N . ALA A 1 89 ? -0.529 -8.065 -6.178 1.00 98.62 89 ALA A N 1
ATOM 702 C CA . ALA A 1 89 ? -0.947 -8.208 -4.787 1.00 98.62 89 ALA A CA 1
ATOM 703 C C . ALA A 1 89 ? -1.733 -6.994 -4.289 1.00 98.62 89 ALA A C 1
ATOM 705 O O . ALA A 1 89 ? -2.798 -7.144 -3.694 1.00 98.62 89 ALA A O 1
ATOM 706 N N . VAL A 1 90 ? -1.266 -5.781 -4.599 1.00 98.31 90 VAL A N 1
ATOM 707 C CA . VAL A 1 90 ? -1.969 -4.542 -4.236 1.00 98.31 90 VAL A CA 1
ATOM 708 C C . VAL A 1 90 ? -3.335 -4.457 -4.915 1.00 98.31 90 VAL A C 1
ATOM 710 O O . VAL A 1 90 ? -4.323 -4.120 -4.267 1.00 98.31 90 VAL A O 1
ATOM 713 N N . ARG A 1 91 ? -3.437 -4.778 -6.210 1.00 98.31 91 ARG A N 1
ATOM 714 C CA . ARG A 1 91 ? -4.734 -4.763 -6.911 1.00 98.31 91 ARG A CA 1
ATOM 715 C C . ARG A 1 91 ? -5.724 -5.740 -6.294 1.00 98.31 91 ARG A C 1
ATOM 717 O O . ARG A 1 91 ? -6.889 -5.382 -6.129 1.00 98.31 91 ARG A O 1
ATOM 724 N N . THR A 1 92 ? -5.253 -6.928 -5.933 1.00 98.38 92 THR A N 1
ATOM 725 C CA . THR A 1 92 ? -6.067 -7.961 -5.289 1.00 98.38 92 THR A CA 1
ATOM 726 C C . THR A 1 92 ? -6.522 -7.507 -3.902 1.00 98.38 92 THR A C 1
ATOM 728 O O . THR A 1 92 ? -7.725 -7.432 -3.656 1.00 98.38 92 THR A O 1
ATOM 731 N N . ALA A 1 93 ? -5.591 -7.091 -3.039 1.00 98.38 93 ALA A N 1
ATOM 732 C CA . ALA A 1 93 ? -5.883 -6.710 -1.658 1.00 98.38 93 ALA A CA 1
ATOM 733 C C . ALA A 1 93 ? -6.787 -5.472 -1.540 1.00 98.38 93 ALA A C 1
ATOM 735 O O . ALA A 1 93 ? -7.657 -5.411 -0.675 1.00 98.38 93 ALA A O 1
ATOM 736 N N . PHE A 1 94 ? -6.624 -4.488 -2.431 1.00 98.12 94 PHE A N 1
ATOM 737 C CA . PHE A 1 94 ? -7.442 -3.270 -2.435 1.00 98.12 94 PHE A CA 1
ATOM 738 C C . PHE A 1 94 ? -8.687 -3.364 -3.327 1.00 98.12 94 PHE A C 1
ATOM 740 O O . PHE A 1 94 ? -9.491 -2.425 -3.371 1.00 98.12 94 PHE A O 1
ATOM 747 N N . ILE A 1 95 ? -8.866 -4.481 -4.040 1.00 97.62 95 ILE A N 1
ATOM 748 C CA . ILE A 1 95 ? -9.961 -4.702 -4.992 1.00 97.62 95 ILE A CA 1
ATOM 749 C C . ILE A 1 95 ? -9.995 -3.563 -6.027 1.00 97.62 95 ILE A C 1
ATOM 751 O O . ILE A 1 95 ? -10.998 -2.856 -6.199 1.00 97.62 95 ILE A O 1
ATOM 755 N N . VAL A 1 96 ? -8.851 -3.330 -6.671 1.00 97.31 96 VAL A N 1
ATOM 756 C CA . VAL A 1 96 ? -8.637 -2.249 -7.639 1.00 97.31 96 VAL A CA 1
ATOM 757 C C . VAL A 1 96 ? -8.318 -2.839 -9.010 1.00 97.31 96 VAL A C 1
ATOM 759 O O . VAL A 1 96 ? -7.405 -3.657 -9.127 1.00 97.31 96 VAL A O 1
ATOM 762 N N . PRO A 1 97 ? -9.023 -2.427 -10.076 1.00 96.88 97 PRO A N 1
ATOM 763 C CA . PRO A 1 97 ? -8.746 -2.938 -11.409 1.00 96.88 97 PRO A CA 1
ATOM 764 C C . PRO A 1 97 ? -7.370 -2.488 -11.914 1.00 96.88 97 PRO A C 1
ATOM 766 O O . PRO A 1 97 ? -6.828 -1.450 -11.528 1.00 96.88 97 PRO A O 1
ATOM 769 N N . LYS A 1 98 ? -6.800 -3.264 -12.835 1.00 97.62 98 LYS A N 1
ATOM 770 C CA . LYS A 1 98 ? -5.600 -2.852 -13.565 1.00 97.62 98 LYS A CA 1
ATOM 771 C C . LYS A 1 98 ? -5.925 -1.638 -14.438 1.00 97.62 98 LYS A C 1
ATOM 773 O O . LYS A 1 98 ? -6.926 -1.647 -15.157 1.00 97.62 98 LYS A O 1
ATOM 778 N N . PHE A 1 99 ? -5.067 -0.619 -14.402 1.00 97.12 99 PHE A N 1
ATOM 779 C CA . PHE A 1 99 ? -5.198 0.522 -15.303 1.00 97.12 99 PHE A CA 1
ATOM 780 C C . PHE A 1 99 ? -5.186 0.066 -16.765 1.00 97.12 99 PHE A C 1
ATOM 782 O O . PHE A 1 99 ? -4.344 -0.735 -17.177 1.00 97.12 99 PHE A O 1
ATOM 789 N N . SER A 1 100 ? -6.137 0.583 -17.537 1.00 96.31 100 SER A N 1
ATOM 790 C CA . SER A 1 100 ? -6.304 0.261 -18.956 1.00 96.31 100 SER A CA 1
ATOM 791 C C . SER A 1 100 ? -6.243 1.518 -19.812 1.00 96.31 100 SER A C 1
ATOM 793 O O . SER A 1 100 ? -5.408 1.612 -20.706 1.00 96.31 100 SER A O 1
ATOM 795 N N . VAL A 1 101 ? -7.108 2.493 -19.522 1.00 94.75 101 VAL A N 1
ATOM 796 C CA . VAL A 1 101 ? -7.206 3.763 -20.247 1.00 94.75 101 VAL A CA 1
ATOM 797 C C . VAL A 1 101 ? -7.436 4.932 -19.283 1.00 94.75 101 VAL A C 1
ATOM 799 O O . VAL A 1 101 ? -8.067 4.741 -18.237 1.00 94.75 101 VAL A O 1
ATOM 802 N N . PRO A 1 102 ? -6.989 6.151 -19.637 1.00 92.50 102 PRO A N 1
ATOM 803 C CA . PRO A 1 102 ? -7.254 7.352 -18.848 1.00 92.50 102 PRO A CA 1
ATOM 804 C C . PRO A 1 102 ? -8.753 7.575 -18.592 1.00 92.50 102 PRO A C 1
ATOM 806 O O . PRO A 1 102 ? -9.589 7.342 -19.465 1.00 92.50 102 PRO A O 1
ATOM 809 N N . GLY A 1 103 ? -9.101 8.033 -17.386 1.00 86.44 103 GLY A N 1
ATOM 810 C CA . GLY A 1 103 ? -10.484 8.337 -16.987 1.00 86.44 103 GLY A CA 1
ATOM 811 C C . GLY A 1 103 ? -11.334 7.127 -16.572 1.00 86.44 103 GLY A C 1
ATOM 812 O O . GLY A 1 103 ? -12.477 7.300 -16.140 1.00 86.44 103 GLY A O 1
ATOM 813 N N . ARG A 1 104 ? -10.800 5.901 -16.662 1.00 91.25 104 ARG A N 1
ATOM 814 C CA . ARG A 1 104 ? -11.416 4.697 -16.081 1.00 91.25 104 ARG A CA 1
ATOM 815 C C . ARG A 1 104 ? -10.786 4.361 -14.726 1.00 91.25 104 ARG A C 1
ATOM 817 O O . ARG A 1 104 ? -9.634 4.717 -14.500 1.00 91.25 104 ARG A O 1
ATOM 824 N N . PRO A 1 105 ? -11.531 3.694 -13.822 1.00 90.50 105 PRO A N 1
ATOM 825 C CA . PRO A 1 105 ? -10.965 3.249 -12.557 1.00 90.50 105 PRO A CA 1
ATOM 826 C C . PRO A 1 105 ? -9.821 2.265 -12.803 1.00 90.50 105 PRO A C 1
ATOM 828 O O . PRO A 1 105 ? -9.862 1.476 -13.752 1.00 90.50 105 PRO A O 1
ATOM 831 N N . GLY A 1 106 ? -8.844 2.290 -11.906 1.00 95.00 106 GLY A N 1
ATOM 832 C CA . GLY A 1 106 ? -7.710 1.386 -11.913 1.00 95.00 106 GLY A CA 1
ATOM 833 C C . GLY A 1 106 ? -6.393 2.109 -11.727 1.00 95.00 106 GLY A C 1
ATOM 834 O O . GLY A 1 106 ? -6.270 3.293 -12.025 1.00 95.00 106 GLY A O 1
ATOM 835 N N . LEU A 1 107 ? -5.411 1.360 -11.238 1.00 96.75 107 LEU A N 1
ATOM 836 C CA . LEU A 1 107 ? -4.095 1.891 -10.908 1.00 96.75 107 LEU A CA 1
ATOM 837 C C . LEU A 1 107 ? -3.024 1.302 -11.820 1.00 96.75 107 LEU A C 1
ATOM 839 O O . LEU A 1 107 ? -3.012 0.103 -12.155 1.00 96.75 107 LEU A O 1
ATOM 843 N N . THR A 1 108 ? -2.131 2.183 -12.251 1.00 97.56 108 THR A N 1
ATOM 844 C CA . THR A 1 108 ? -0.885 1.824 -12.917 1.00 97.56 108 THR A CA 1
ATOM 845 C C . THR A 1 108 ? 0.004 1.039 -11.956 1.00 97.56 108 THR A C 1
ATOM 847 O O . THR A 1 108 ? -0.203 1.023 -10.745 1.00 97.56 108 THR A O 1
ATOM 850 N N . THR A 1 109 ? 1.020 0.356 -12.484 1.00 97.44 109 THR A N 1
ATOM 851 C CA . THR A 1 109 ? 1.990 -0.364 -11.643 1.00 97.44 109 THR A CA 1
ATOM 852 C C . THR A 1 109 ? 2.658 0.570 -10.632 1.00 97.44 109 THR A C 1
ATOM 854 O O . THR A 1 109 ? 2.792 0.192 -9.475 1.00 97.44 109 THR A O 1
ATOM 857 N N . TYR A 1 110 ? 3.020 1.790 -11.045 1.00 95.88 110 TYR A N 1
ATOM 858 C CA . TYR A 1 110 ? 3.650 2.780 -10.169 1.00 95.88 110 TYR A CA 1
ATOM 859 C C . TYR A 1 110 ? 2.726 3.212 -9.025 1.00 95.88 110 TYR A C 1
ATOM 861 O O . TYR A 1 110 ? 3.125 3.152 -7.866 1.00 95.88 110 TYR A O 1
ATOM 869 N N . GLU A 1 111 ? 1.473 3.555 -9.332 1.00 96.38 111 GLU A N 1
ATOM 870 C CA . GLU A 1 111 ? 0.492 3.938 -8.309 1.00 96.38 111 GLU A CA 1
ATOM 871 C C . GLU A 1 111 ? 0.192 2.786 -7.338 1.00 96.38 111 GLU A C 1
ATOM 873 O O . GLU A 1 111 ? -0.051 3.028 -6.160 1.00 96.38 111 GLU A O 1
ATOM 878 N N . CYS A 1 112 ? 0.247 1.524 -7.784 1.00 97.88 112 CYS A N 1
ATOM 879 C CA . CYS A 1 112 ? 0.152 0.380 -6.873 1.00 97.88 112 CYS A CA 1
ATOM 880 C C . CYS A 1 112 ? 1.327 0.332 -5.880 1.00 97.88 112 CYS A C 1
ATOM 882 O O . CYS A 1 112 ? 1.113 0.058 -4.701 1.00 97.88 112 CYS A O 1
ATOM 884 N N . VAL A 1 113 ? 2.557 0.611 -6.330 1.00 96.75 113 VAL A N 1
ATOM 885 C CA . VAL A 1 113 ? 3.733 0.673 -5.442 1.00 96.75 113 VAL A CA 1
ATOM 886 C C . VAL A 1 113 ? 3.595 1.812 -4.437 1.00 96.75 113 VAL A C 1
ATOM 888 O O . VAL A 1 113 ? 3.841 1.625 -3.247 1.00 96.75 113 VAL A O 1
ATOM 891 N N . GLU A 1 114 ? 3.172 2.985 -4.907 1.00 95.62 114 GLU A N 1
ATOM 892 C CA . GLU A 1 114 ? 2.935 4.150 -4.056 1.00 95.62 114 GLU A CA 1
ATOM 893 C C . GLU A 1 114 ? 1.846 3.867 -3.012 1.00 95.62 114 GLU A C 1
ATOM 895 O O . GLU A 1 114 ? 2.047 4.126 -1.824 1.00 95.62 114 GLU A O 1
ATOM 900 N N . LEU A 1 115 ? 0.730 3.260 -3.429 1.00 96.50 115 LEU A N 1
ATOM 901 C CA . LEU A 1 115 ? -0.356 2.861 -2.538 1.00 96.50 115 LEU A CA 1
ATOM 902 C C . LEU A 1 115 ? 0.137 1.908 -1.444 1.00 96.50 115 LEU A C 1
ATOM 904 O O . LEU A 1 115 ? -0.186 2.114 -0.273 1.00 96.50 115 LEU A O 1
ATOM 908 N N . LEU A 1 116 ? 0.954 0.911 -1.799 1.00 97.00 116 LEU A N 1
ATOM 909 C CA . LEU A 1 116 ? 1.550 0.009 -0.816 1.00 97.00 116 LEU A CA 1
ATOM 910 C C . LEU A 1 116 ? 2.456 0.760 0.163 1.00 97.00 116 LEU A C 1
ATOM 912 O O . LEU A 1 116 ? 2.348 0.554 1.367 1.00 97.00 116 LEU A O 1
ATOM 916 N N . ALA A 1 117 ? 3.316 1.659 -0.319 1.00 94.88 117 ALA A N 1
ATOM 917 C CA . ALA A 1 117 ? 4.212 2.429 0.543 1.00 94.88 117 ALA A CA 1
ATOM 918 C C . ALA A 1 117 ? 3.438 3.297 1.553 1.00 94.88 117 ALA A C 1
ATOM 920 O O . ALA A 1 117 ? 3.747 3.299 2.748 1.00 94.88 117 ALA A O 1
ATOM 921 N N . VAL A 1 118 ? 2.394 3.993 1.093 1.00 94.06 118 VAL A N 1
ATOM 922 C CA . VAL A 1 118 ? 1.514 4.801 1.952 1.00 94.06 118 VAL A CA 1
ATOM 923 C C . VAL A 1 118 ? 0.763 3.920 2.951 1.00 94.06 118 VAL A C 1
ATOM 925 O O . VAL A 1 118 ? 0.627 4.290 4.119 1.00 94.06 118 VAL A O 1
ATOM 928 N N . PHE A 1 119 ? 0.306 2.746 2.520 1.00 96.25 119 PHE A N 1
ATOM 929 C CA . PHE A 1 119 ? -0.372 1.788 3.383 1.00 96.25 119 PHE A CA 1
ATOM 930 C C . PHE A 1 119 ? 0.546 1.236 4.482 1.00 96.25 119 PHE A C 1
ATOM 932 O O . PHE A 1 119 ? 0.174 1.250 5.655 1.00 96.25 119 PHE A O 1
ATOM 939 N N . MET A 1 120 ? 1.774 0.835 4.147 1.00 95.81 120 MET A N 1
ATOM 940 C CA . MET A 1 120 ? 2.749 0.360 5.137 1.00 95.81 120 MET A CA 1
ATOM 941 C C . MET A 1 120 ? 3.087 1.450 6.156 1.00 95.81 120 MET A C 1
ATOM 943 O O . MET A 1 120 ? 3.111 1.195 7.361 1.00 95.81 120 MET A O 1
ATOM 947 N N . LEU A 1 121 ? 3.245 2.696 5.697 1.00 91.62 121 LEU A N 1
ATOM 948 C CA . LEU A 1 121 ? 3.428 3.840 6.587 1.00 91.62 121 LEU A CA 1
ATOM 949 C C . LEU A 1 121 ? 2.218 4.042 7.513 1.00 91.62 121 LEU A C 1
ATOM 951 O O . LEU A 1 121 ? 2.386 4.344 8.696 1.00 91.62 121 LEU A O 1
ATOM 955 N N . TYR A 1 122 ? 0.999 3.882 6.994 1.00 91.88 122 TYR A N 1
ATOM 956 C CA . TYR A 1 122 ? -0.220 3.941 7.794 1.00 91.88 122 TYR A CA 1
ATOM 957 C C . TYR A 1 122 ? -0.233 2.875 8.894 1.00 91.88 122 TYR A C 1
ATOM 959 O O . TYR A 1 122 ? -0.459 3.221 10.055 1.00 91.88 122 TYR A O 1
ATOM 967 N N . VAL A 1 123 ? 0.064 1.616 8.563 1.00 92.56 123 VAL A N 1
ATOM 968 C CA . VAL A 1 123 ? 0.127 0.507 9.531 1.00 92.56 123 VAL A CA 1
ATOM 969 C C . VAL A 1 123 ? 1.169 0.793 10.616 1.00 92.56 123 VAL A C 1
ATOM 971 O O . VAL A 1 123 ? 0.877 0.672 11.807 1.00 92.56 123 VAL A O 1
ATOM 974 N N . ASP A 1 124 ? 2.353 1.274 10.236 1.00 90.06 124 ASP A N 1
ATOM 975 C CA . ASP A 1 124 ? 3.400 1.660 11.186 1.00 90.06 124 ASP A CA 1
ATOM 976 C C . ASP A 1 124 ? 2.979 2.804 12.114 1.00 90.06 124 ASP A C 1
ATOM 978 O O . ASP A 1 124 ? 3.341 2.823 13.295 1.00 90.06 124 ASP A O 1
ATOM 982 N N . MET A 1 125 ? 2.209 3.770 11.609 1.00 86.31 125 MET A N 1
ATOM 983 C CA . MET A 1 125 ? 1.659 4.841 12.437 1.00 86.31 125 MET A CA 1
ATOM 984 C C . MET A 1 125 ? 0.585 4.334 13.397 1.00 86.31 125 MET A C 1
ATOM 986 O O . MET A 1 125 ? 0.536 4.815 14.528 1.00 86.31 125 MET A O 1
ATOM 990 N N . GLN A 1 126 ? -0.251 3.379 12.984 1.00 86.56 126 GLN A N 1
ATOM 991 C CA . GLN A 1 126 ? -1.253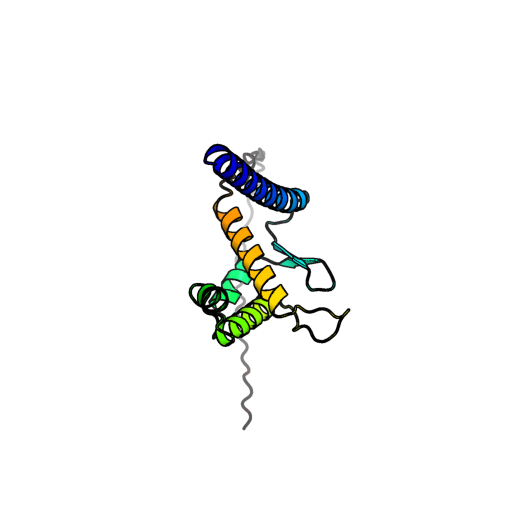 2.787 13.873 1.00 86.56 126 GLN A CA 1
ATOM 992 C C . GLN A 1 126 ? -0.596 2.004 15.009 1.00 86.56 126 GLN A C 1
ATOM 994 O O . GLN A 1 126 ? -0.960 2.198 16.165 1.00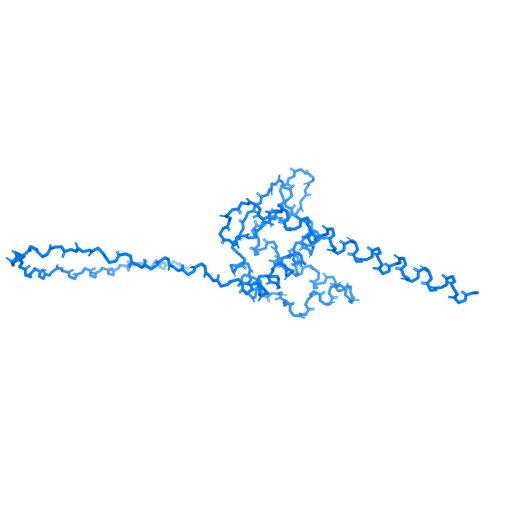 86.56 126 GLN A O 1
ATOM 999 N N . LYS A 1 127 ? 0.462 1.234 14.720 1.00 85.62 127 LYS A N 1
ATOM 1000 C CA . LYS A 1 127 ? 1.254 0.532 15.747 1.00 85.62 127 LYS A CA 1
ATOM 1001 C C . LYS A 1 127 ? 1.849 1.473 16.800 1.00 85.62 127 LYS A C 1
ATOM 1003 O O . LYS A 1 127 ? 2.050 1.072 17.939 1.00 85.62 127 LYS A O 1
ATOM 1008 N N . LYS A 1 128 ? 2.149 2.719 16.420 1.00 83.75 128 LYS A N 1
ATOM 1009 C CA . LYS A 1 128 ? 2.710 3.751 17.311 1.00 83.75 128 LYS A CA 1
ATOM 1010 C C . LYS A 1 128 ? 1.650 4.582 18.030 1.00 83.75 128 LYS A C 1
ATOM 1012 O O . LYS A 1 128 ? 1.995 5.325 18.943 1.00 83.75 128 LYS A O 1
ATOM 1017 N N . SER A 1 129 ? 0.387 4.499 17.621 1.00 77.94 129 SER A N 1
ATOM 1018 C CA . SER A 1 129 ? -0.709 5.233 18.245 1.00 77.94 129 SER A CA 1
ATOM 1019 C C . SER A 1 129 ? -1.149 4.509 19.518 1.00 77.94 129 SER A C 1
ATOM 1021 O O . SER A 1 129 ? -2.177 3.845 19.546 1.00 77.94 129 SER A O 1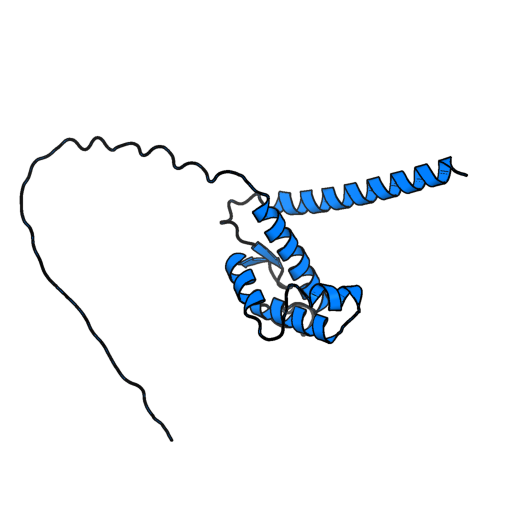
ATOM 1023 N N . THR A 1 130 ? -0.378 4.662 20.593 1.00 62.03 130 THR A N 1
ATOM 1024 C CA . THR A 1 130 ? -0.660 4.141 21.943 1.00 62.03 130 THR A CA 1
ATOM 1025 C C . THR A 1 130 ? -1.775 4.889 22.674 1.00 62.03 130 THR A C 1
ATOM 1027 O O . THR A 1 130 ? -1.843 4.830 23.899 1.00 62.03 130 THR A O 1
ATOM 1030 N N . ASN A 1 131 ? -2.657 5.599 21.963 1.00 71.38 131 ASN A N 1
ATOM 1031 C CA . ASN A 1 131 ? -3.816 6.197 22.612 1.00 71.38 131 ASN A CA 1
ATOM 1032 C C . ASN A 1 131 ? -4.625 5.057 23.238 1.00 71.38 131 ASN A C 1
ATOM 1034 O O . ASN A 1 131 ? -5.091 4.189 22.491 1.00 71.38 131 ASN A O 1
ATOM 1038 N N . PRO A 1 132 ? -4.752 5.013 24.577 1.00 68.62 132 PRO A N 1
ATOM 1039 C CA . PRO A 1 132 ? -5.563 3.994 25.206 1.00 68.62 132 PRO A CA 1
ATOM 1040 C C . PRO A 1 132 ? -6.965 4.092 24.602 1.00 68.62 132 PRO A C 1
ATOM 1042 O O . PRO A 1 132 ? -7.438 5.210 24.348 1.00 68.62 132 PRO A O 1
ATOM 1045 N N . PRO A 1 133 ? -7.618 2.951 24.314 1.00 68.88 133 PRO A N 1
ATOM 1046 C CA . PRO A 1 133 ? -9.003 2.983 23.883 1.00 68.88 133 PRO A CA 1
ATOM 1047 C C . PRO A 1 133 ? -9.783 3.829 24.892 1.00 68.88 133 PRO A C 1
ATOM 1049 O O . PRO A 1 133 ? -9.461 3.763 26.085 1.00 68.88 133 PRO A O 1
ATOM 1052 N N . PRO A 1 134 ? -10.745 4.655 24.440 1.00 74.12 134 PRO A N 1
ATOM 1053 C CA . PRO A 1 134 ? -11.562 5.432 25.357 1.00 74.12 134 PRO A CA 1
ATOM 1054 C C . PRO A 1 134 ? -12.103 4.460 26.398 1.00 74.12 134 PRO A C 1
ATOM 1056 O O . PRO A 1 134 ? -12.813 3.515 26.053 1.00 74.12 134 PRO A O 1
ATOM 1059 N N . THR A 1 135 ? -11.667 4.632 27.646 1.00 76.69 135 THR A N 1
ATOM 1060 C CA . THR A 1 135 ? -12.127 3.814 28.757 1.00 76.69 135 THR A CA 1
ATOM 1061 C C . THR A 1 135 ? -13.635 3.929 28.752 1.00 76.69 135 THR A C 1
ATOM 1063 O O . THR A 1 135 ? -14.173 5.040 28.792 1.00 76.69 135 THR A O 1
ATOM 1066 N N . SER A 1 136 ? -14.308 2.787 28.604 1.00 77.75 136 SER A N 1
ATOM 1067 C CA . SER A 1 136 ? -15.761 2.703 28.644 1.00 77.75 136 SER A CA 1
ATOM 1068 C C . SER A 1 136 ? -16.221 3.522 29.842 1.00 77.75 136 SER A C 1
ATOM 1070 O O . SER A 1 136 ? -15.664 3.361 30.933 1.00 77.75 136 SER A O 1
ATOM 1072 N N . GLN A 1 137 ? -17.170 4.440 29.640 1.00 79.25 137 GLN A N 1
ATOM 1073 C CA . GLN A 1 137 ? -17.711 5.192 30.767 1.00 79.25 137 GLN A CA 1
ATOM 1074 C C . GLN A 1 137 ? -18.145 4.190 31.845 1.00 79.25 137 GLN A C 1
ATOM 1076 O O . GLN A 1 137 ? -18.689 3.138 31.488 1.00 79.25 137 GLN A O 1
ATOM 1081 N N . PRO A 1 138 ? -17.856 4.460 33.132 1.00 79.56 138 PRO A N 1
ATOM 1082 C CA . PRO A 1 138 ? -18.243 3.562 34.207 1.00 79.56 138 PRO A CA 1
ATOM 1083 C C . PRO A 1 138 ? -19.731 3.267 34.056 1.00 79.56 138 PRO A C 1
ATOM 1085 O O . PRO A 1 138 ? -20.541 4.192 33.954 1.00 79.56 138 PRO A O 1
ATOM 1088 N N . SER A 1 139 ? -20.056 1.976 33.953 1.00 78.88 139 SER A N 1
ATOM 1089 C CA . SER A 1 139 ? -21.432 1.519 33.817 1.00 78.88 139 SER A CA 1
ATOM 1090 C C . SER A 1 139 ? -22.218 2.150 34.953 1.00 78.88 139 SER A C 1
ATOM 1092 O O . SER A 1 139 ? -21.933 1.893 36.121 1.00 78.88 139 SER A O 1
ATOM 1094 N N . THR A 1 140 ? -23.149 3.042 34.622 1.00 79.81 140 THR A N 1
ATOM 1095 C CA . THR A 1 140 ? -24.082 3.554 35.617 1.00 79.81 140 THR A CA 1
ATOM 1096 C C . THR A 1 140 ? -24.969 2.366 35.936 1.00 79.81 140 THR A C 1
ATOM 1098 O O . THR A 1 140 ? -25.831 2.015 35.129 1.00 79.81 140 THR A O 1
ATOM 1101 N N . GLU A 1 141 ? -24.664 1.663 37.029 1.00 76.12 141 GLU A N 1
ATOM 1102 C CA . GLU A 1 141 ? -25.532 0.619 37.554 1.00 76.12 141 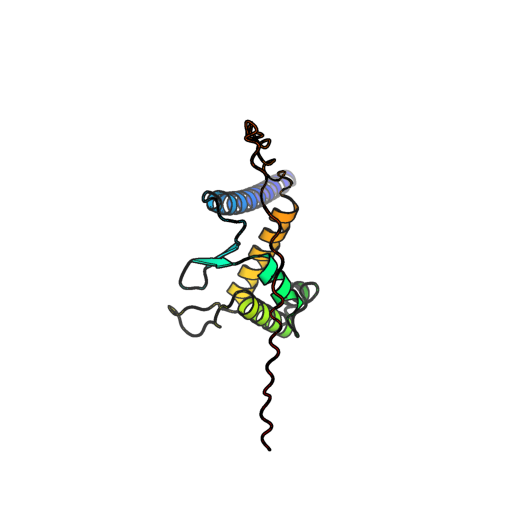GLU A CA 1
ATOM 1103 C C . GLU A 1 141 ? -26.935 1.213 37.604 1.00 76.12 141 GLU A C 1
ATOM 1105 O O . GLU A 1 141 ? -27.203 2.191 38.303 1.00 76.12 141 GLU A O 1
ATOM 1110 N N . SER A 1 142 ? -27.815 0.685 36.755 1.00 69.69 142 SER A N 1
ATOM 1111 C CA . SER A 1 142 ? -29.223 0.999 36.859 1.00 69.69 142 SER A CA 1
ATOM 1112 C C . SER A 1 142 ? -29.647 0.436 38.199 1.00 69.69 142 SER A C 1
ATOM 1114 O O . SER A 1 142 ? -29.629 -0.778 38.390 1.00 69.69 142 SER A O 1
ATOM 1116 N N . THR A 1 143 ? -29.972 1.319 39.138 1.00 71.50 143 THR A N 1
ATOM 1117 C CA . THR A 1 143 ? -30.668 0.965 40.370 1.00 71.50 143 THR A CA 1
ATOM 1118 C C . THR A 1 143 ? -32.016 0.370 39.972 1.00 71.50 143 THR A C 1
ATOM 1120 O O . THR A 1 143 ? -33.027 1.062 39.892 1.00 71.50 143 THR A O 1
ATOM 1123 N N . SER A 1 144 ? -32.024 -0.918 39.643 1.00 67.38 144 SER A N 1
ATOM 1124 C CA . SER A 1 144 ? -33.229 -1.703 39.458 1.00 67.38 144 SER A CA 1
ATOM 1125 C C . SER A 1 144 ? -33.816 -1.919 40.843 1.00 67.38 144 SER A C 1
ATOM 1127 O O . SER A 1 144 ? -33.380 -2.783 41.601 1.00 67.38 144 SER A O 1
ATOM 1129 N N . THR A 1 145 ? -34.786 -1.081 41.199 1.00 67.88 145 THR A N 1
ATOM 1130 C CA . THR A 1 145 ? -35.705 -1.341 42.302 1.00 67.88 145 THR A CA 1
ATOM 1131 C C . THR A 1 145 ? -36.323 -2.719 42.076 1.00 67.88 145 THR A C 1
ATOM 1133 O O . THR A 1 145 ? -36.991 -2.946 41.068 1.00 67.88 145 THR A O 1
ATOM 1136 N N . ALA A 1 146 ? -36.049 -3.643 42.994 1.00 63.25 146 ALA A N 1
ATOM 1137 C CA . ALA A 1 146 ? -36.617 -4.978 43.002 1.00 63.25 146 ALA A CA 1
ATOM 1138 C C . ALA A 1 146 ? -38.148 -4.907 42.883 1.00 63.25 146 ALA A C 1
ATOM 1140 O O . ALA A 1 146 ? -38.820 -4.237 43.666 1.00 63.25 146 ALA A O 1
ATOM 1141 N N . SER A 1 147 ? -38.700 -5.601 41.895 1.00 62.59 147 SER A N 1
ATOM 1142 C CA . SER A 1 147 ? -40.083 -6.060 41.926 1.00 62.59 147 SER A CA 1
ATOM 1143 C C . SER A 1 147 ? -40.037 -7.569 41.786 1.00 62.59 147 SER A C 1
ATOM 1145 O O . SER A 1 147 ? -39.839 -8.106 40.698 1.00 62.59 147 SER A O 1
ATOM 1147 N N . ASP A 1 148 ? -40.142 -8.226 42.938 1.00 67.38 148 ASP A N 1
ATOM 1148 C CA . ASP A 1 148 ? -40.363 -9.656 43.067 1.00 67.38 148 ASP A CA 1
ATOM 1149 C C . ASP A 1 148 ? -41.651 -10.046 42.336 1.00 67.38 148 ASP A C 1
ATOM 1151 O O . ASP A 1 148 ? -42.753 -9.710 42.767 1.00 67.38 148 ASP A O 1
ATOM 1155 N N . ALA A 1 149 ? -41.518 -10.799 41.248 1.00 66.00 149 ALA A N 1
ATOM 1156 C CA . ALA A 1 149 ? -42.595 -11.636 40.740 1.00 66.00 149 ALA A CA 1
ATOM 1157 C C . ALA A 1 149 ? -42.001 -12.878 40.065 1.00 66.00 149 ALA A C 1
ATOM 1159 O O . ALA A 1 149 ? -41.627 -12.887 38.897 1.00 66.00 149 ALA A O 1
ATOM 1160 N N . SER A 1 150 ? -41.902 -13.931 40.873 1.00 68.81 150 SER A N 1
ATOM 1161 C CA . SER A 1 150 ? -41.670 -15.321 40.484 1.00 68.81 150 SER A CA 1
ATOM 1162 C C . SER A 1 150 ? -42.696 -15.808 39.456 1.00 68.81 150 SER A C 1
ATOM 1164 O O . SER A 1 150 ? -43.891 -15.722 39.734 1.00 68.81 150 SER A O 1
ATOM 1166 N N . THR A 1 151 ? -42.236 -16.326 38.308 1.00 63.31 151 THR A N 1
ATOM 1167 C CA . THR A 1 151 ? -42.844 -17.354 37.412 1.00 63.31 151 THR A CA 1
ATOM 1168 C C . THR A 1 151 ? -42.048 -17.345 36.090 1.00 63.31 151 THR A C 1
ATOM 1170 O O . THR A 1 151 ? -41.773 -16.273 35.576 1.00 63.31 151 THR A O 1
ATOM 1173 N N . THR A 1 152 ? -41.573 -18.398 35.416 1.00 70.94 152 THR A N 1
ATOM 1174 C CA . THR A 1 152 ? -41.637 -19.872 35.459 1.00 70.94 152 THR A CA 1
ATOM 1175 C C . THR A 1 152 ? -40.532 -20.343 34.477 1.00 70.94 152 THR A C 1
ATOM 1177 O O . THR A 1 152 ? -40.345 -19.670 33.461 1.00 70.94 152 THR A O 1
ATOM 1180 N N . PRO A 1 153 ? -39.795 -21.454 34.675 1.00 68.56 153 PRO A N 1
ATOM 1181 C CA . PRO A 1 153 ? -38.846 -21.933 33.667 1.00 68.56 153 PRO A CA 1
ATOM 1182 C C . PRO A 1 153 ? -39.595 -22.680 32.552 1.00 68.56 153 PRO A C 1
ATOM 1184 O O . PRO A 1 153 ? -40.196 -23.720 32.814 1.00 68.56 153 PRO A O 1
ATOM 1187 N N . SER A 1 154 ? -39.542 -22.190 31.309 1.00 66.69 154 SER A N 1
ATOM 1188 C CA . SER A 1 154 ? -39.921 -22.992 30.138 1.00 66.69 154 SER A CA 1
ATOM 1189 C C . SER A 1 154 ? -38.670 -23.357 29.353 1.00 66.69 154 SER A C 1
ATOM 1191 O O . SER A 1 154 ? -38.028 -22.510 28.739 1.00 66.69 154 SER A O 1
ATOM 1193 N N . MET A 1 155 ? -38.335 -24.642 29.421 1.00 68.31 155 MET A N 1
ATOM 1194 C CA . MET A 1 155 ? -37.467 -25.341 28.481 1.00 68.31 155 MET A CA 1
ATOM 1195 C C . MET A 1 155 ? -38.078 -25.368 27.065 1.00 68.31 155 MET A C 1
ATOM 1197 O O . MET A 1 155 ? -39.262 -25.065 26.907 1.00 68.31 155 MET A O 1
ATOM 1201 N N . LEU A 1 156 ? -37.275 -25.876 26.114 1.00 66.31 156 LEU A N 1
ATOM 1202 C CA . LEU A 1 156 ? -37.560 -26.245 24.710 1.00 66.31 156 LEU A CA 1
ATOM 1203 C C . LEU A 1 156 ? -37.196 -25.125 23.706 1.00 66.31 156 LEU A C 1
ATOM 1205 O O . LEU A 1 156 ? -37.480 -23.963 23.946 1.00 66.31 156 LEU A O 1
ATOM 1209 N N . ASP A 1 157 ? -36.538 -25.366 22.572 1.00 59.38 157 ASP A N 1
ATOM 1210 C CA . ASP A 1 157 ? -36.332 -26.617 21.847 1.00 59.38 157 ASP A CA 1
ATOM 1211 C C . ASP A 1 157 ? -35.081 -26.545 20.951 1.00 59.38 157 ASP A C 1
ATOM 1213 O O . ASP A 1 157 ? -34.641 -25.477 20.519 1.00 59.38 157 ASP A O 1
ATOM 1217 N N . SER A 1 158 ? -34.524 -27.722 20.695 1.00 68.06 158 SER A N 1
ATOM 1218 C CA . SER A 1 158 ? -33.350 -28.005 19.882 1.00 68.06 158 SER A CA 1
ATOM 1219 C C . SER A 1 158 ? -33.760 -28.102 18.410 1.00 68.06 158 SER A C 1
ATOM 1221 O O . SER A 1 158 ? -34.603 -28.918 18.052 1.00 68.06 158 SER A O 1
ATOM 1223 N N . GLY A 1 159 ? -33.161 -27.289 17.538 1.00 64.69 159 GLY A N 1
ATOM 1224 C CA . GLY A 1 159 ? -33.465 -27.258 16.103 1.00 64.69 159 GLY A CA 1
ATOM 1225 C C . GLY A 1 159 ? -32.222 -27.462 15.247 1.00 64.69 159 GLY A C 1
ATOM 1226 O O . GLY A 1 159 ? -31.746 -26.525 14.614 1.00 64.69 159 GLY A O 1
ATOM 1227 N N . SER A 1 160 ? -31.683 -28.681 15.243 1.00 69.50 160 SER A N 1
ATOM 1228 C CA . SER A 1 160 ? -30.676 -29.122 14.273 1.00 69.50 160 SER A CA 1
ATOM 1229 C C . SER A 1 160 ? -31.362 -29.429 12.942 1.00 69.50 160 SER A C 1
ATOM 1231 O O . SER A 1 160 ? -32.240 -30.288 12.890 1.00 69.50 160 SER A O 1
ATOM 1233 N N . SER A 1 161 ? -30.961 -28.760 11.862 1.00 69.00 161 SER A N 1
ATOM 1234 C CA . SER A 1 161 ? -31.243 -29.239 10.507 1.00 69.00 161 SER A CA 1
ATOM 1235 C C . SER A 1 161 ? -2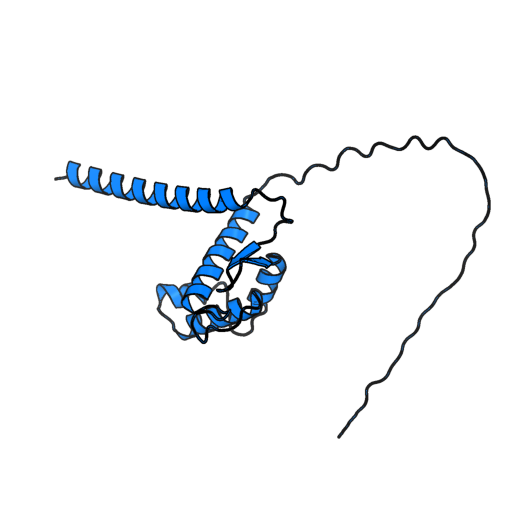9.963 -29.225 9.680 1.00 69.00 161 SER A C 1
ATOM 1237 O O . SER A 1 161 ? -29.376 -28.190 9.376 1.00 69.00 161 SER A O 1
ATOM 1239 N N . VAL A 1 162 ? -29.517 -30.441 9.379 1.00 72.81 162 VAL A N 1
ATOM 1240 C CA . VAL A 1 162 ? -28.526 -30.783 8.365 1.00 72.81 162 VAL A CA 1
ATOM 1241 C C . VAL A 1 162 ? -29.282 -30.960 7.047 1.00 72.81 162 VAL A C 1
ATOM 1243 O O . VAL A 1 162 ? -30.305 -31.639 7.000 1.00 72.81 162 VAL A O 1
ATOM 1246 N N . SER A 1 163 ? -28.792 -30.357 5.972 1.00 73.00 163 SER A N 1
ATOM 1247 C CA . SER A 1 163 ? -29.163 -30.667 4.582 1.00 73.00 163 SER A CA 1
ATOM 1248 C C . SER A 1 163 ? -27.928 -30.308 3.752 1.00 73.00 163 SER A C 1
ATOM 1250 O O . SER A 1 163 ? -27.559 -29.141 3.688 1.00 73.00 163 SER A O 1
ATOM 1252 N N . GLU A 1 164 ? -27.048 -31.233 3.369 1.00 72.81 164 GLU A N 1
ATOM 1253 C CA . GLU A 1 164 ? -27.198 -32.332 2.399 1.00 72.81 164 GLU A CA 1
ATOM 1254 C C . GLU A 1 164 ? -27.752 -31.874 1.044 1.00 72.81 164 GLU A C 1
ATOM 1256 O O . GLU A 1 164 ? -28.955 -31.703 0.885 1.00 72.81 164 GLU A O 1
ATOM 1261 N N . ALA A 1 165 ? -26.849 -31.678 0.075 1.00 69.06 165 ALA A N 1
ATOM 1262 C CA . ALA A 1 165 ? -26.962 -32.180 -1.300 1.00 69.06 165 ALA A CA 1
ATOM 1263 C C . ALA A 1 165 ? -25.743 -31.716 -2.117 1.00 69.06 165 ALA A C 1
ATOM 1265 O O . ALA A 1 165 ? -25.555 -30.526 -2.364 1.00 69.06 165 ALA A O 1
ATOM 1266 N N . LEU A 1 166 ? -24.922 -32.670 -2.559 1.00 71.06 166 LEU A N 1
ATOM 1267 C CA . LEU A 1 166 ? -23.811 -32.460 -3.488 1.00 71.06 166 LEU A CA 1
ATOM 1268 C C . LEU A 1 166 ? -24.149 -33.227 -4.778 1.00 71.06 166 LEU A C 1
ATOM 1270 O O . LEU A 1 166 ? -24.186 -34.458 -4.742 1.00 71.06 166 LEU A O 1
ATOM 1274 N N . PRO A 1 167 ? -24.439 -32.556 -5.905 1.00 75.44 167 PRO A N 1
ATOM 1275 C CA . PRO A 1 167 ? -24.615 -33.236 -7.179 1.00 75.44 167 PRO A CA 1
ATOM 1276 C C . PRO A 1 167 ? -23.251 -33.559 -7.797 1.00 75.44 167 PRO A C 1
ATOM 1278 O O . PRO A 1 167 ? -22.444 -32.680 -8.095 1.00 75.44 167 PRO A O 1
ATOM 1281 N N . SER A 1 168 ? -23.019 -34.850 -8.000 1.00 76.81 168 SER A N 1
ATOM 1282 C CA . SER A 1 168 ? -21.982 -35.387 -8.875 1.00 76.81 168 SER A CA 1
ATOM 1283 C C . SER A 1 168 ? -22.434 -35.252 -10.331 1.00 76.81 168 SER A C 1
ATOM 1285 O O . SER A 1 168 ? -23.579 -35.540 -10.668 1.00 76.81 168 SER A O 1
ATOM 1287 N N . THR A 1 169 ? -21.546 -34.791 -11.210 1.00 70.19 169 THR A N 1
ATOM 1288 C CA . THR A 1 169 ? -21.724 -34.896 -12.670 1.00 70.19 169 THR A CA 1
ATOM 1289 C C . THR A 1 169 ? -20.359 -35.193 -13.322 1.00 70.19 169 THR A C 1
ATOM 1291 O O . THR A 1 169 ? -19.338 -34.909 -12.693 1.00 70.19 169 THR A O 1
ATOM 1294 N N . PRO A 1 170 ? -20.369 -35.862 -14.490 1.00 71.75 170 PRO A N 1
ATOM 1295 C CA . PRO A 1 170 ? -19.385 -36.850 -14.951 1.00 71.75 170 PRO A CA 1
ATOM 1296 C C . PRO A 1 170 ? -18.088 -36.287 -15.537 1.00 71.75 170 PRO A C 1
ATOM 1298 O O . PRO A 1 170 ? -18.088 -35.128 -16.006 1.00 71.75 170 PRO A O 1
#